Protein AF-A0A8K1CJI4-F1 (afdb_monomer)

Organism: Pythium oligandrum (NCBI:txid41045)

pLDDT: mean 82.59, std 20.2, range [27.2, 97.88]

Secondary structure (DSSP, 8-state):
-----SS---HHHHHHHHHHHHSTT-HHHHHHHHH-TTTHHHHHHHHTTHHHHHHHHHHHHHHHH-SS---------TTSPTT--HHHHHHHHHHHHHHHHH-HHHHHH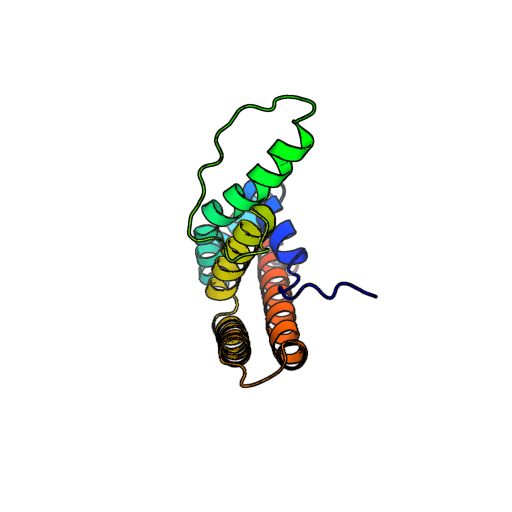HHHHHHHHHTTSS-GGGGHHHHHHHHHHHHHHHHHHHHHHT--S-----

Solvent-accessible surface area (backbone atoms only — not comparable to full-atom values): 9192 Å² total; per-residue (Å²): 131,83,82,75,64,93,63,72,72,53,66,66,44,53,52,53,50,46,26,68,71,76,51,74,62,37,73,68,22,52,49,32,37,68,66,37,80,91,44,28,64,52,52,53,42,44,58,73,31,48,65,41,47,50,58,37,50,50,58,60,51,52,62,77,69,52,78,86,78,96,70,90,78,81,74,74,63,91,80,62,59,91,92,59,51,73,67,55,54,31,45,50,51,26,50,51,46,43,30,52,45,73,29,51,66,39,41,50,54,34,50,53,44,51,50,38,30,75,70,67,75,44,66,70,75,74,37,50,66,44,37,51,48,31,33,50,44,47,49,51,53,38,52,51,54,53,54,48,23,68,46,74,91,73,72,78,90,126

Structure (mmCIF, N/CA/C/O backbone):
data_AF-A0A8K1CJI4-F1
#
_entry.id   AF-A0A8K1CJI4-F1
#
loop_
_atom_site.group_PDB
_atom_site.id
_atom_site.type_symbol
_atom_site.label_atom_id
_atom_site.label_alt_id
_atom_site.label_comp_id
_atom_site.label_asym_id
_atom_site.label_entity_id
_atom_site.label_seq_id
_atom_site.pdbx_PDB_ins_code
_atom_site.Cartn_x
_atom_site.Cartn_y
_atom_site.Cartn_z
_atom_site.occupancy
_atom_site.B_iso_or_equiv
_atom_site.auth_seq_id
_atom_site.auth_comp_id
_atom_site.auth_asym_id
_atom_site.auth_atom_id
_atom_site.pdbx_PDB_model_num
ATOM 1 N N . MET A 1 1 ? 8.454 15.313 -20.248 1.00 27.20 1 MET A N 1
ATOM 2 C CA . MET A 1 1 ? 8.303 13.848 -20.352 1.00 27.20 1 MET A CA 1
ATOM 3 C C . MET A 1 1 ? 7.890 13.374 -18.978 1.00 27.20 1 MET A C 1
ATOM 5 O O . MET A 1 1 ? 8.641 13.573 -18.034 1.00 27.20 1 MET A O 1
ATOM 9 N N . SER A 1 2 ? 6.642 12.947 -18.828 1.00 31.94 2 SER A N 1
ATOM 10 C CA . SER A 1 2 ? 6.093 12.555 -17.532 1.00 31.94 2 SER A CA 1
ATOM 11 C C . SER A 1 2 ? 6.797 11.275 -17.086 1.00 31.94 2 SER A C 1
ATOM 13 O O . SER A 1 2 ? 6.680 10.268 -17.775 1.00 31.94 2 SER A O 1
ATOM 15 N N . ASN A 1 3 ? 7.546 11.321 -15.981 1.00 37.06 3 ASN A N 1
ATOM 16 C CA . ASN A 1 3 ? 8.056 10.129 -15.303 1.00 37.06 3 ASN A CA 1
ATOM 17 C C . ASN A 1 3 ? 6.849 9.306 -14.825 1.00 37.06 3 ASN A C 1
ATOM 19 O O . ASN A 1 3 ? 6.396 9.465 -13.691 1.00 37.06 3 ASN A O 1
ATOM 23 N N . GLU A 1 4 ? 6.274 8.467 -15.688 1.00 50.47 4 GLU A N 1
ATOM 24 C CA . GLU A 1 4 ? 5.407 7.389 -15.225 1.00 50.47 4 GLU A CA 1
ATOM 25 C C . GLU A 1 4 ? 6.297 6.456 -14.413 1.00 50.47 4 GLU A C 1
ATOM 27 O O . GLU A 1 4 ? 7.073 5.683 -14.963 1.00 50.47 4 GLU A O 1
ATOM 32 N N . SER A 1 5 ? 6.240 6.594 -13.087 1.00 62.72 5 SER A N 1
ATOM 33 C CA . SER A 1 5 ? 6.958 5.710 -12.173 1.00 62.72 5 SER A CA 1
ATOM 34 C C . SER A 1 5 ? 6.659 4.265 -12.559 1.00 62.72 5 SER A C 1
ATOM 36 O O . SER A 1 5 ? 5.490 3.908 -12.692 1.00 62.72 5 SER A O 1
ATOM 38 N N . THR A 1 6 ? 7.679 3.423 -12.719 1.00 71.31 6 THR A N 1
ATOM 39 C CA . THR A 1 6 ? 7.497 1.983 -12.960 1.00 71.31 6 THR A CA 1
ATOM 40 C C . THR A 1 6 ? 6.639 1.342 -11.866 1.00 71.31 6 THR A C 1
ATOM 42 O O . THR A 1 6 ? 5.958 0.358 -12.117 1.00 71.31 6 THR A O 1
ATOM 45 N N . TYR A 1 7 ? 6.585 1.929 -10.668 1.00 80.31 7 TYR A N 1
ATOM 46 C CA . TYR A 1 7 ? 5.923 1.347 -9.507 1.00 80.31 7 TYR A CA 1
ATOM 47 C C . TYR A 1 7 ? 4.453 1.777 -9.355 1.00 80.31 7 TYR A C 1
ATOM 49 O O . TYR A 1 7 ? 4.098 2.913 -9.702 1.00 80.31 7 TYR A O 1
ATOM 57 N N . PRO A 1 8 ? 3.583 0.891 -8.821 1.00 86.94 8 PRO A N 1
ATOM 58 C CA . PRO A 1 8 ? 2.186 1.205 -8.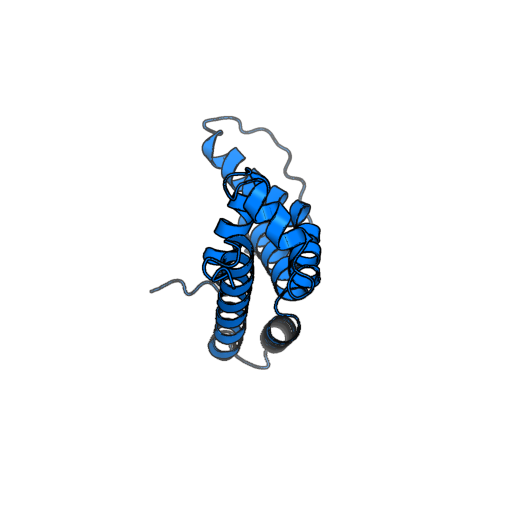522 1.00 86.94 8 PRO A CA 1
ATOM 59 C C . PRO A 1 8 ? 2.05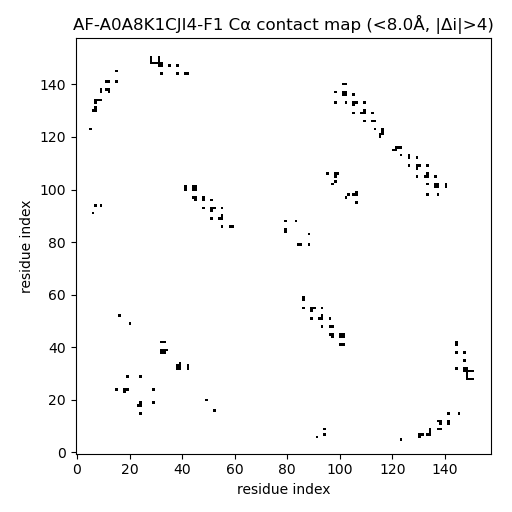7 2.418 -7.602 1.00 86.94 8 PRO A C 1
ATOM 61 O O . PRO A 1 8 ? 2.786 2.517 -6.621 1.00 86.94 8 PRO A O 1
ATOM 64 N N . GLN A 1 9 ? 1.122 3.319 -7.885 1.00 89.06 9 GLN A N 1
ATOM 65 C CA . GLN A 1 9 ? 0.771 4.465 -7.047 1.00 89.06 9 GLN A CA 1
ATOM 66 C C . GLN A 1 9 ? -0.309 4.078 -6.028 1.00 89.06 9 GLN A C 1
ATOM 68 O O . GLN A 1 9 ? -1.458 3.828 -6.391 1.00 89.06 9 GLN A O 1
ATOM 73 N N . CYS A 1 10 ? 0.035 4.069 -4.737 1.00 91.06 10 CYS A N 1
ATOM 74 C CA . CYS A 1 10 ? -0.851 3.606 -3.660 1.00 91.06 10 CYS A CA 1
ATOM 75 C C . CYS A 1 10 ? -1.074 4.655 -2.551 1.00 91.06 10 CYS A C 1
ATOM 77 O O . CYS A 1 10 ? -1.132 4.325 -1.367 1.00 91.06 10 CYS A O 1
ATOM 79 N N . LEU A 1 11 ? -1.197 5.936 -2.919 1.00 90.75 11 LEU A N 1
ATOM 80 C CA . LEU A 1 11 ? -1.306 7.051 -1.962 1.00 90.75 11 LEU A CA 1
ATOM 81 C C . LEU A 1 11 ? -2.459 6.899 -0.957 1.00 90.75 11 LEU A C 1
ATOM 83 O O . LEU A 1 11 ? -2.276 7.201 0.219 1.00 90.75 11 LEU A O 1
ATOM 87 N N . SER A 1 12 ? -3.626 6.412 -1.393 1.00 93.56 12 SER A N 1
ATOM 88 C CA . SER A 1 12 ? -4.775 6.187 -0.504 1.00 93.56 12 SER A CA 1
ATOM 89 C C . SER A 1 12 ? -4.452 5.160 0.579 1.00 93.56 12 SER A C 1
ATOM 91 O O . SER A 1 12 ? -4.723 5.399 1.752 1.00 93.56 12 SER A O 1
ATOM 93 N N . LEU A 1 13 ? -3.816 4.052 0.190 1.00 96.81 13 LEU A N 1
ATOM 94 C CA . LEU A 1 13 ? -3.404 2.993 1.103 1.00 96.81 13 LEU A CA 1
ATOM 95 C C . LEU A 1 13 ? -2.360 3.498 2.100 1.00 96.81 13 LEU A C 1
ATOM 97 O O . LEU A 1 13 ? -2.473 3.234 3.291 1.00 96.81 13 LEU A O 1
ATOM 101 N N . ILE A 1 14 ? -1.360 4.247 1.622 1.00 95.88 14 ILE A N 1
ATOM 102 C CA . ILE A 1 14 ? -0.339 4.863 2.481 1.00 95.88 14 ILE A CA 1
ATOM 103 C C . ILE A 1 14 ? -0.998 5.778 3.505 1.00 95.88 14 ILE A C 1
ATOM 105 O O . ILE A 1 14 ? -0.700 5.669 4.688 1.00 95.88 14 ILE A O 1
ATOM 109 N N . ARG A 1 15 ? -1.919 6.643 3.068 1.00 95.81 15 ARG A N 1
ATOM 110 C CA . ARG A 1 15 ? -2.603 7.570 3.969 1.00 95.81 15 ARG A CA 1
ATOM 111 C C . ARG A 1 15 ? -3.469 6.839 4.993 1.00 95.81 15 ARG A C 1
ATOM 113 O O . ARG A 1 15 ? -3.459 7.206 6.161 1.00 95.81 15 ARG A O 1
ATOM 120 N N . PHE A 1 16 ? -4.196 5.807 4.578 1.00 96.88 16 PHE A N 1
ATOM 121 C CA . PHE A 1 16 ? -4.994 4.996 5.495 1.00 96.88 16 PHE A CA 1
ATOM 122 C C . PHE A 1 16 ? -4.116 4.280 6.533 1.00 96.88 16 PHE A C 1
ATOM 124 O O . PHE A 1 16 ? -4.421 4.298 7.724 1.00 96.88 16 PHE A O 1
ATOM 131 N N . HIS A 1 17 ? -2.992 3.707 6.103 1.00 96.75 17 HIS A N 1
ATOM 132 C CA . HIS A 1 17 ? -2.042 3.054 6.999 1.00 96.75 17 HIS A CA 1
ATOM 133 C C . HIS A 1 17 ? -1.360 4.061 7.943 1.00 96.75 17 HIS A C 1
ATOM 135 O O . HIS A 1 17 ? -1.184 3.776 9.123 1.00 96.75 17 HIS A O 1
ATOM 141 N N . GLU A 1 18 ? -1.067 5.276 7.478 1.00 96.12 18 GLU A N 1
ATOM 142 C CA . GLU A 1 18 ? -0.594 6.368 8.335 1.00 96.12 18 GLU A CA 1
ATOM 143 C C . GLU A 1 18 ? -1.595 6.659 9.459 1.00 96.12 18 GLU A C 1
ATOM 145 O O . GLU A 1 18 ? -1.210 6.637 10.624 1.00 96.12 18 GLU A O 1
ATOM 150 N N . MET A 1 19 ? -2.886 6.801 9.127 1.00 96.38 19 MET A N 1
ATOM 151 C CA . MET A 1 19 ? -3.947 7.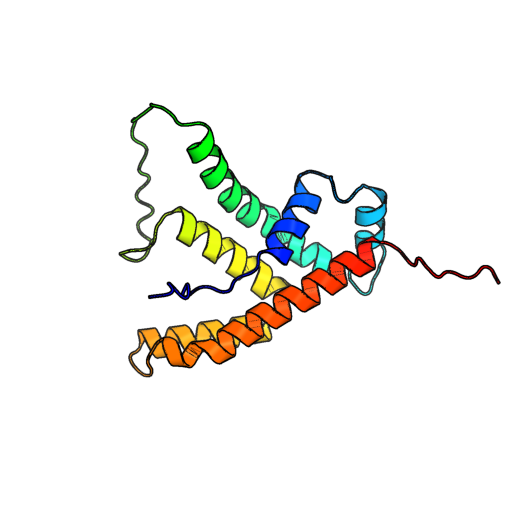044 10.115 1.00 96.38 19 MET A CA 1
ATOM 152 C C . MET A 1 19 ? -4.091 5.914 11.145 1.00 96.38 19 MET A C 1
ATOM 154 O O . MET A 1 19 ? -4.480 6.133 12.295 1.00 96.38 19 MET A O 1
ATOM 158 N N . LEU A 1 20 ? -3.798 4.682 10.723 1.00 96.06 20 LEU A N 1
ATOM 159 C CA . LEU A 1 20 ? -3.764 3.499 11.578 1.00 96.06 20 LEU A CA 1
ATOM 160 C C . LEU A 1 20 ? -2.540 3.464 12.509 1.00 96.06 20 LEU A C 1
ATOM 162 O O . LEU A 1 20 ? -2.611 2.840 13.570 1.00 96.06 20 LEU A O 1
ATOM 166 N N . GLN A 1 21 ? -1.421 4.064 12.104 1.00 95.06 21 GLN A N 1
ATOM 167 C CA . GLN A 1 21 ? -0.166 4.096 12.863 1.00 95.06 21 GLN A CA 1
ATOM 168 C C . GLN A 1 21 ? -0.116 5.276 13.835 1.00 95.06 21 GLN A C 1
ATOM 170 O O . GLN A 1 21 ? 0.284 5.104 14.984 1.00 95.06 21 GLN A O 1
ATOM 175 N N . ASP A 1 22 ? -0.540 6.461 13.396 1.00 94.56 22 ASP A N 1
ATOM 176 C CA . ASP A 1 22 ? -0.551 7.678 14.214 1.00 94.56 22 ASP A CA 1
ATOM 177 C C . ASP A 1 22 ? -1.805 7.806 15.102 1.00 94.56 22 ASP A C 1
ATOM 179 O O . ASP A 1 22 ? -1.883 8.691 15.954 1.00 94.56 22 ASP A O 1
ATOM 183 N N . GLY A 1 23 ? -2.778 6.904 14.924 1.00 93.62 23 GLY A N 1
ATOM 184 C CA . GLY A 1 23 ? -4.014 6.843 15.701 1.00 93.62 23 GLY A CA 1
ATOM 185 C C . GLY A 1 23 ? -5.083 7.850 15.274 1.00 93.62 23 GLY A C 1
ATOM 186 O O . GLY A 1 23 ? -6.151 7.886 15.890 1.00 93.62 23 GLY A O 1
ATOM 187 N N . THR A 1 24 ? -4.853 8.639 14.221 1.00 9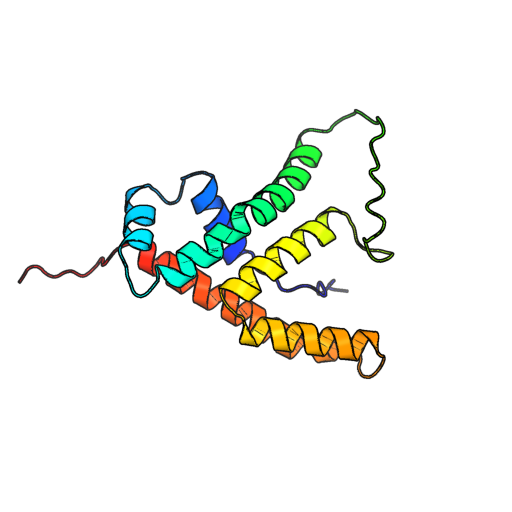6.06 24 THR A N 1
ATOM 188 C CA . THR A 1 24 ? -5.816 9.640 13.732 1.00 96.06 24 THR A CA 1
ATOM 189 C C . THR A 1 24 ? -7.079 9.027 13.132 1.00 96.06 24 THR A C 1
ATOM 191 O O . THR A 1 24 ? -8.082 9.731 13.021 1.00 96.06 24 THR A O 1
ATOM 194 N N . LEU A 1 25 ? -7.084 7.726 12.805 1.00 94.50 25 LEU A N 1
ATOM 195 C CA . LEU A 1 25 ? -8.317 7.020 12.436 1.00 94.50 25 LEU A CA 1
ATOM 196 C C . LEU A 1 25 ? -9.328 6.975 13.595 1.00 94.50 25 LEU A C 1
ATOM 198 O O . LEU A 1 25 ? -10.525 7.004 13.337 1.00 94.50 25 LEU A O 1
ATOM 202 N N . GLY A 1 26 ? -8.851 6.935 14.843 1.00 94.56 26 GLY A N 1
ATOM 203 C CA . GLY A 1 26 ? -9.681 6.848 16.043 1.00 94.56 26 GLY A CA 1
ATOM 204 C C . GLY A 1 26 ? -9.872 5.420 16.573 1.00 94.56 26 GLY A C 1
ATOM 205 O O . GLY A 1 26 ? -9.915 4.431 15.840 1.00 94.56 26 GLY A O 1
ATOM 206 N N . ALA A 1 27 ? -9.964 5.295 17.902 1.00 94.25 27 ALA A N 1
ATOM 207 C CA . ALA A 1 27 ? -10.039 3.996 18.577 1.00 94.25 27 ALA A CA 1
ATOM 208 C C . ALA A 1 27 ? -11.348 3.238 18.290 1.00 94.25 27 ALA A C 1
ATOM 210 O O . ALA A 1 27 ? -11.351 2.008 18.262 1.00 94.25 27 ALA A O 1
ATOM 211 N N . LYS A 1 28 ? -12.463 3.950 18.064 1.00 93.75 28 LYS A N 1
ATOM 212 C CA . LYS A 1 28 ? -13.764 3.331 17.751 1.00 93.75 28 LYS A CA 1
ATOM 213 C C . LYS A 1 28 ? -13.773 2.740 16.343 1.00 93.75 28 LYS A C 1
ATOM 215 O O . LYS A 1 28 ? -14.333 1.669 16.115 1.00 93.75 28 LYS A O 1
ATOM 220 N N . GLU A 1 29 ? -13.127 3.423 15.416 1.00 95.12 29 GLU A N 1
ATOM 221 C CA . GLU A 1 29 ? -13.003 3.043 14.019 1.00 95.12 29 GLU A CA 1
ATOM 222 C C . GLU A 1 29 ? -12.087 1.821 13.889 1.00 95.12 29 GLU A C 1
ATOM 224 O O . GLU A 1 29 ? -12.436 0.846 13.224 1.00 95.12 29 GLU A O 1
ATOM 229 N N . VAL A 1 30 ? -10.970 1.808 14.625 1.00 95.25 30 VAL A N 1
ATOM 230 C CA . VAL A 1 30 ? -10.108 0.622 14.757 1.00 95.25 30 VAL A CA 1
ATOM 231 C C . VAL A 1 30 ? -10.860 -0.547 15.399 1.00 95.25 30 VAL A C 1
ATOM 233 O O . VAL A 1 30 ? -10.783 -1.670 14.903 1.00 95.25 30 VAL A O 1
ATOM 236 N N . GLN A 1 31 ? -11.643 -0.303 16.456 1.00 94.50 31 GLN A N 1
ATOM 237 C CA . GLN A 1 31 ? -12.477 -1.347 17.057 1.00 94.50 31 GLN A CA 1
ATOM 238 C C . GLN A 1 31 ? -13.494 -1.910 16.051 1.00 94.50 31 GLN A C 1
ATOM 240 O O . GLN A 1 31 ? -13.765 -3.108 16.063 1.00 94.50 31 GLN A O 1
ATOM 245 N N . SER A 1 32 ? -14.038 -1.077 15.162 1.00 94.31 32 SER A N 1
ATOM 246 C CA . SER A 1 32 ? -14.968 -1.521 14.116 1.00 94.31 32 SER A CA 1
ATOM 247 C C . SER A 1 32 ? -14.288 -2.470 13.126 1.00 94.31 32 SER A C 1
ATOM 249 O O . SER A 1 32 ? -14.842 -3.525 12.825 1.00 94.31 32 SER A O 1
ATOM 251 N N . LEU A 1 33 ? -13.053 -2.166 12.712 1.00 95.31 33 LEU A N 1
ATOM 252 C CA . LEU A 1 33 ? -12.236 -3.050 11.868 1.00 95.31 33 LEU A CA 1
ATOM 253 C C . LEU A 1 33 ? -11.908 -4.384 12.552 1.00 95.31 33 LEU A C 1
ATOM 255 O O . LEU A 1 33 ? -11.936 -5.435 11.917 1.00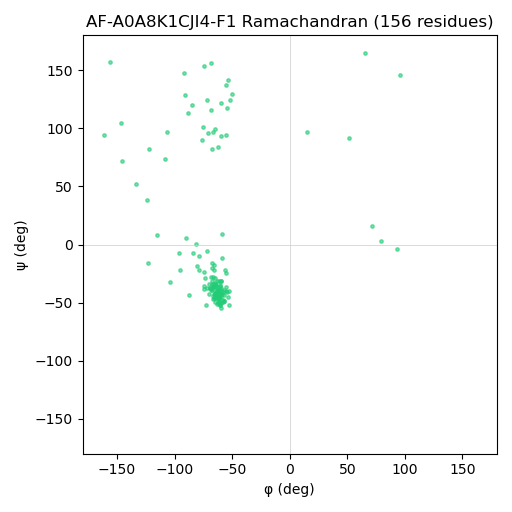 95.31 33 LEU A O 1
ATOM 259 N N . LEU A 1 34 ? -11.634 -4.356 13.858 1.00 94.06 34 LEU A N 1
ATOM 260 C CA . LEU A 1 34 ? -11.354 -5.561 14.639 1.00 94.06 34 LEU A CA 1
ATOM 261 C C . LEU A 1 34 ? -12.578 -6.472 14.779 1.00 94.06 34 LEU A C 1
ATOM 263 O O . LEU A 1 34 ? -12.420 -7.691 14.824 1.00 94.06 34 LEU A O 1
ATOM 267 N N . MET A 1 35 ? -13.780 -5.900 14.864 1.00 92.50 35 MET A N 1
ATOM 268 C CA . MET A 1 35 ? -15.009 -6.648 15.148 1.00 92.50 35 MET A CA 1
ATOM 269 C C . MET A 1 35 ? -15.787 -7.059 13.890 1.00 92.50 35 MET A C 1
ATOM 271 O O . MET A 1 35 ? -16.578 -8.005 13.953 1.00 92.50 35 MET A O 1
ATOM 275 N N . ASP A 1 36 ? -15.591 -6.387 12.750 1.00 92.38 36 ASP A N 1
ATOM 276 C CA . ASP A 1 36 ? -16.235 -6.769 11.490 1.00 92.38 36 ASP A CA 1
ATOM 277 C C . ASP A 1 36 ? -15.561 -8.007 10.884 1.00 92.38 36 ASP A C 1
ATOM 279 O O . ASP A 1 36 ? -14.522 -7.930 10.230 1.00 92.38 36 ASP A O 1
ATOM 283 N N . ARG A 1 37 ? -16.194 -9.173 11.055 1.00 92.00 37 ARG A N 1
ATOM 284 C CA . ARG A 1 37 ? -15.694 -10.466 10.552 1.00 92.00 37 ARG A CA 1
ATOM 285 C C . ARG A 1 37 ? -15.438 -10.502 9.044 1.00 92.00 37 ARG A C 1
ATOM 287 O O . ARG A 1 37 ? -14.705 -11.378 8.603 1.00 92.00 37 ARG A O 1
ATOM 294 N N . ARG A 1 38 ? -16.058 -9.612 8.263 1.00 93.12 38 ARG A N 1
ATOM 295 C CA . ARG A 1 38 ? -15.905 -9.563 6.800 1.00 93.12 38 ARG A CA 1
ATOM 296 C C . ARG A 1 38 ? -14.630 -8.854 6.355 1.00 93.12 38 ARG A C 1
ATOM 298 O O . ARG A 1 38 ? -14.269 -9.002 5.203 1.00 93.12 38 ARG A O 1
ATOM 305 N N . ILE A 1 39 ? -14.038 -8.055 7.245 1.00 94.62 39 ILE A N 1
ATOM 306 C CA . ILE A 1 39 ? -12.883 -7.184 6.978 1.00 94.62 39 ILE A CA 1
ATOM 307 C C . ILE A 1 39 ? -11.711 -7.476 7.916 1.00 94.62 39 ILE A C 1
ATOM 309 O O . ILE A 1 39 ? -10.577 -7.066 7.671 1.00 94.62 39 ILE A O 1
ATOM 313 N N . HIS A 1 40 ? -11.970 -8.187 9.013 1.00 94.25 40 HIS A N 1
ATOM 314 C CA . HIS A 1 40 ? -10.973 -8.508 10.021 1.00 94.25 40 HIS A CA 1
ATOM 315 C C . HIS A 1 40 ? -9.720 -9.160 9.418 1.00 94.25 40 HIS A C 1
ATOM 317 O O . HIS A 1 40 ? -8.609 -8.828 9.825 1.00 94.25 40 HIS A O 1
ATOM 323 N N . GLY A 1 41 ? -9.887 -10.061 8.443 1.00 96.88 41 GLY A N 1
ATOM 324 C CA . GLY A 1 41 ? -8.770 -10.742 7.789 1.00 96.88 41 GLY A CA 1
ATOM 325 C C . GLY A 1 41 ? -7.862 -9.771 7.037 1.00 96.88 41 GLY A C 1
ATOM 326 O O . GLY A 1 41 ? -6.657 -9.751 7.270 1.00 96.88 41 GLY A O 1
ATOM 327 N N . GLU A 1 42 ? -8.449 -8.928 6.194 1.00 96.75 42 GLU A N 1
ATOM 328 C CA . GLU A 1 42 ? -7.773 -7.905 5.396 1.00 96.75 42 GLU A CA 1
ATOM 329 C C . GLU A 1 42 ? -7.098 -6.862 6.291 1.00 96.75 42 GLU A C 1
ATOM 331 O O . GLU A 1 42 ? -5.947 -6.487 6.060 1.00 96.75 42 GLU A O 1
ATOM 336 N N . TYR A 1 43 ? -7.780 -6.435 7.358 1.00 97.44 43 TYR A N 1
ATOM 337 C CA . TYR A 1 43 ? -7.218 -5.529 8.355 1.00 97.44 43 TYR A CA 1
ATOM 338 C C . TYR A 1 43 ? -5.985 -6.137 9.034 1.00 97.44 43 TYR A C 1
ATOM 340 O O . TYR A 1 43 ? -4.925 -5.512 9.044 1.00 97.44 43 TYR A O 1
ATOM 348 N N . VAL A 1 44 ? -6.088 -7.360 9.568 1.00 97.88 44 VAL A N 1
ATOM 349 C CA . VAL A 1 44 ? -4.963 -8.040 10.230 1.00 97.88 44 VAL A CA 1
ATOM 350 C C . VAL A 1 44 ? -3.811 -8.272 9.254 1.00 97.88 44 VAL A C 1
ATOM 352 O O . VAL A 1 44 ? -2.660 -8.028 9.613 1.00 97.88 44 VAL A O 1
ATOM 355 N N . ALA A 1 45 ? -4.100 -8.688 8.019 1.00 97.50 45 ALA A N 1
ATOM 356 C CA . ALA A 1 45 ? -3.089 -8.879 6.984 1.00 97.50 45 ALA A CA 1
ATOM 357 C C . ALA A 1 45 ? -2.362 -7.566 6.650 1.00 97.50 45 ALA A C 1
ATOM 359 O O . ALA A 1 45 ? -1.137 -7.552 6.564 1.00 97.50 45 ALA A O 1
ATOM 360 N N . LEU A 1 46 ? -3.078 -6.439 6.552 1.00 97.75 46 LEU A N 1
ATOM 361 C CA . LEU A 1 46 ? -2.451 -5.128 6.365 1.00 97.75 46 LEU A CA 1
ATOM 362 C C . LEU A 1 46 ? -1.554 -4.744 7.553 1.00 97.75 46 LEU A C 1
ATOM 364 O O . LEU A 1 46 ? -0.459 -4.227 7.337 1.00 97.75 46 LEU A O 1
ATOM 368 N N . ARG A 1 47 ? -1.970 -5.036 8.796 1.00 97.81 47 ARG A N 1
ATOM 369 C CA . ARG A 1 47 ? -1.162 -4.763 10.003 1.00 97.81 47 ARG A CA 1
ATOM 370 C C . ARG A 1 47 ? 0.126 -5.588 10.076 1.00 97.81 47 ARG A C 1
ATOM 372 O O . ARG A 1 47 ? 1.083 -5.174 10.723 1.00 97.81 47 ARG A O 1
ATOM 379 N N . GLN A 1 48 ? 0.216 -6.718 9.375 1.00 97.75 48 GLN A N 1
ATOM 380 C CA . GLN A 1 48 ? 1.487 -7.447 9.243 1.00 97.75 48 GLN A CA 1
ATOM 381 C C . GLN A 1 48 ? 2.536 -6.647 8.448 1.00 97.75 48 GLN A C 1
ATOM 383 O O . GLN A 1 48 ? 3.731 -6.912 8.567 1.00 97.75 48 GLN A O 1
ATOM 388 N N . CYS A 1 49 ? 2.113 -5.630 7.691 1.00 97.88 49 CYS A N 1
ATOM 389 C CA . CYS A 1 49 ? 2.989 -4.728 6.948 1.00 97.88 49 CYS A CA 1
ATOM 390 C C . CYS A 1 49 ? 3.423 -3.482 7.739 1.00 97.88 49 CYS A C 1
ATOM 392 O O . CYS A 1 49 ? 4.092 -2.620 7.166 1.00 97.88 49 CYS A O 1
ATOM 394 N N . ASP A 1 50 ? 3.086 -3.378 9.032 1.00 97.56 50 ASP A N 1
ATOM 395 C CA . ASP A 1 50 ? 3.426 -2.236 9.894 1.00 97.56 50 ASP A CA 1
ATOM 396 C C . ASP A 1 50 ? 4.932 -1.925 9.883 1.00 97.56 50 ASP A C 1
ATOM 398 O O . ASP A 1 50 ? 5.332 -0.774 9.723 1.00 97.56 50 ASP A O 1
ATOM 402 N N . ALA A 1 51 ? 5.782 -2.952 9.996 1.00 96.00 51 ALA A N 1
ATOM 403 C CA . ALA A 1 51 ? 7.236 -2.781 10.003 1.00 96.00 51 ALA A CA 1
ATOM 404 C C . ALA A 1 51 ? 7.757 -2.223 8.666 1.00 96.00 51 ALA A C 1
ATOM 406 O O . ALA A 1 51 ? 8.542 -1.277 8.646 1.00 96.00 51 ALA A O 1
ATOM 407 N N . ALA A 1 52 ? 7.267 -2.754 7.539 1.00 95.19 52 ALA A N 1
ATOM 408 C CA . ALA A 1 52 ? 7.631 -2.262 6.210 1.00 95.19 52 ALA A CA 1
ATOM 409 C C . ALA A 1 52 ? 7.159 -0.813 5.990 1.00 95.19 52 ALA A C 1
ATOM 411 O O . ALA A 1 52 ? 7.859 -0.016 5.365 1.00 95.19 52 ALA A O 1
ATOM 412 N N . PHE A 1 53 ? 5.990 -0.457 6.530 1.00 95.94 53 PHE A N 1
ATOM 413 C CA . PHE A 1 53 ? 5.476 0.908 6.490 1.00 95.94 53 PHE A CA 1
ATOM 414 C C . PHE A 1 53 ? 6.332 1.871 7.325 1.00 95.94 53 PHE A C 1
ATOM 416 O O . PHE A 1 53 ? 6.713 2.938 6.841 1.00 95.94 53 PHE A O 1
ATOM 423 N N . GLN A 1 54 ? 6.679 1.493 8.558 1.00 94.44 54 GLN A N 1
ATOM 424 C CA . GLN A 1 54 ? 7.521 2.302 9.443 1.00 94.44 54 GLN A CA 1
ATOM 425 C C . GLN A 1 54 ? 8.906 2.549 8.837 1.00 94.44 54 GLN A C 1
ATOM 427 O O . GLN A 1 54 ? 9.368 3.691 8.820 1.00 94.44 54 GLN A O 1
ATOM 432 N N . ASP A 1 55 ? 9.522 1.517 8.258 1.00 91.62 55 ASP A N 1
ATOM 433 C CA . ASP A 1 55 ? 10.789 1.623 7.532 1.00 91.62 55 ASP A CA 1
ATOM 434 C C . ASP A 1 55 ? 10.719 2.626 6.369 1.00 91.62 55 ASP A C 1
ATOM 436 O O . ASP A 1 55 ? 11.634 3.430 6.173 1.00 91.62 55 ASP A O 1
ATOM 440 N N . MET A 1 56 ? 9.624 2.596 5.601 1.00 92.25 56 MET A N 1
ATOM 441 C CA . MET A 1 56 ? 9.389 3.517 4.488 1.00 92.25 56 MET A CA 1
ATOM 442 C C . MET A 1 56 ? 9.245 4.971 4.972 1.00 92.25 56 MET A C 1
ATOM 444 O O . MET A 1 56 ? 9.830 5.880 4.381 1.00 92.25 56 MET A O 1
ATOM 448 N N . VAL A 1 57 ? 8.499 5.213 6.055 1.00 88.25 57 VAL A N 1
ATOM 449 C CA . VAL A 1 57 ? 8.256 6.570 6.583 1.00 88.25 57 VAL A CA 1
ATOM 450 C C . VAL A 1 57 ? 9.485 7.144 7.301 1.00 88.25 57 VAL A C 1
ATOM 452 O O . VAL A 1 57 ? 9.767 8.342 7.182 1.00 88.25 57 VAL A O 1
ATOM 455 N N . ALA A 1 58 ? 10.255 6.313 8.011 1.00 82.94 58 ALA A N 1
ATOM 456 C CA . ALA A 1 58 ? 11.432 6.740 8.770 1.00 82.94 58 ALA A CA 1
ATOM 457 C C . ALA A 1 58 ? 12.505 7.403 7.886 1.00 82.94 58 ALA A C 1
ATOM 459 O O . ALA A 1 58 ? 13.066 8.432 8.275 1.00 82.94 58 ALA A O 1
ATOM 460 N N . LEU A 1 59 ? 12.733 6.893 6.670 1.00 70.50 59 LEU A N 1
ATOM 461 C CA . LEU A 1 59 ? 13.652 7.505 5.698 1.00 70.50 59 LEU A CA 1
ATOM 462 C C . LEU A 1 59 ? 13.202 8.912 5.273 1.00 70.50 59 LEU A C 1
ATOM 464 O O . LEU A 1 59 ? 14.010 9.842 5.209 1.00 70.50 59 LEU A O 1
ATOM 468 N N . GLY A 1 60 ? 11.897 9.105 5.054 1.00 64.06 60 GLY A N 1
ATOM 469 C CA . GLY A 1 60 ? 11.329 10.418 4.736 1.00 64.06 60 GLY A CA 1
ATOM 470 C C . GLY A 1 60 ? 11.467 11.425 5.887 1.00 64.06 60 GLY A C 1
ATOM 471 O O . GLY A 1 60 ? 11.691 12.617 5.655 1.00 64.06 60 GLY A O 1
ATOM 472 N N . ALA A 1 61 ? 11.383 10.955 7.135 1.00 61.47 61 ALA A N 1
ATOM 473 C CA . ALA A 1 61 ? 11.546 11.780 8.331 1.00 61.47 61 ALA A CA 1
ATOM 474 C C . ALA A 1 61 ? 13.011 12.171 8.597 1.00 61.47 61 ALA A C 1
ATOM 476 O O . ALA A 1 61 ? 13.274 13.313 8.982 1.00 61.47 61 ALA A O 1
ATOM 477 N N . GLN A 1 62 ? 13.968 11.268 8.352 1.00 58.50 62 GLN A N 1
ATOM 478 C CA . GLN A 1 62 ? 15.402 11.563 8.467 1.00 58.50 62 GLN A CA 1
ATOM 479 C C . GLN A 1 62 ? 15.836 12.665 7.489 1.00 58.50 62 GLN A C 1
ATOM 481 O O . GLN A 1 62 ? 16.566 13.578 7.870 1.00 58.50 62 GLN A O 1
ATOM 486 N N . LYS A 1 63 ? 15.292 12.664 6.267 1.00 56.12 63 LYS A N 1
ATOM 487 C CA . LYS A 1 63 ? 15.561 13.693 5.249 1.00 56.12 63 LYS A CA 1
ATOM 488 C C . LYS A 1 63 ? 15.017 15.079 5.623 1.00 56.12 63 LYS A C 1
ATOM 490 O O . LYS A 1 63 ? 15.657 16.083 5.334 1.00 56.12 63 LYS A O 1
ATOM 495 N N . LYS A 1 64 ? 13.870 15.150 6.314 1.00 55.22 64 LYS A N 1
ATOM 496 C CA . LYS A 1 64 ? 13.288 16.417 6.813 1.00 55.22 64 LYS A CA 1
ATOM 497 C C . LYS A 1 64 ? 14.018 16.991 8.031 1.00 55.22 64 LYS A C 1
ATOM 499 O O . LYS A 1 64 ? 13.915 18.186 8.283 1.00 55.22 64 LYS A O 1
ATOM 504 N N . ARG A 1 65 ? 14.725 16.151 8.796 1.00 50.94 65 ARG A N 1
ATOM 505 C CA . ARG A 1 65 ? 15.462 16.548 10.010 1.00 50.94 65 ARG A CA 1
ATOM 506 C C . ARG A 1 65 ? 16.953 16.820 9.765 1.00 50.94 65 ARG A C 1
ATOM 508 O O . ARG A 1 65 ? 17.617 17.311 10.669 1.00 50.94 65 ARG A O 1
ATOM 515 N N . GLY A 1 66 ? 17.470 16.535 8.568 1.00 46.84 66 GLY A N 1
ATOM 516 C CA . GLY A 1 66 ? 18.894 16.609 8.239 1.00 46.84 66 GLY A CA 1
ATOM 517 C C . GLY A 1 66 ? 19.272 17.776 7.329 1.00 46.84 66 GLY A C 1
ATOM 518 O O . GLY A 1 66 ? 19.634 17.566 6.175 1.00 46.84 66 GLY A O 1
ATOM 519 N N . GLY A 1 67 ? 19.283 18.992 7.875 1.00 48.25 67 GLY A N 1
ATOM 520 C CA . GLY A 1 67 ? 20.393 19.893 7.581 1.00 48.25 67 GLY A CA 1
ATOM 521 C C . GLY A 1 67 ? 21.624 19.369 8.327 1.00 48.25 67 GLY A C 1
ATOM 522 O O . GLY A 1 67 ? 21.544 19.169 9.530 1.00 48.25 67 GLY A O 1
ATOM 523 N N . VAL A 1 68 ? 22.720 19.117 7.605 1.00 44.38 68 VAL A N 1
ATOM 524 C CA . VAL A 1 68 ? 24.082 18.854 8.116 1.00 44.38 68 VAL A CA 1
ATOM 525 C C . VAL A 1 68 ? 24.190 17.764 9.199 1.00 44.38 68 VAL A C 1
ATOM 527 O O . VAL A 1 68 ? 24.158 18.059 10.380 1.00 44.38 68 VAL A O 1
ATOM 530 N N . HIS A 1 69 ? 24.432 16.513 8.798 1.00 39.12 69 HIS A N 1
ATOM 531 C CA . HIS A 1 69 ? 25.483 15.677 9.402 1.00 39.12 69 HIS A CA 1
ATOM 532 C C . HIS A 1 69 ? 25.812 14.516 8.458 1.00 39.12 69 HIS A C 1
ATOM 534 O O . HIS A 1 69 ? 25.179 13.465 8.431 1.00 39.12 69 HIS A O 1
ATOM 540 N N . GLN A 1 70 ? 26.836 14.760 7.648 1.00 47.22 70 GLN A N 1
ATOM 541 C CA . GLN A 1 70 ? 27.577 13.759 6.905 1.00 47.22 70 GLN A CA 1
ATOM 542 C C . GLN A 1 70 ? 28.408 12.951 7.910 1.00 47.22 70 GLN A C 1
ATOM 544 O O . GLN A 1 70 ? 29.489 13.380 8.282 1.00 47.22 70 GLN A O 1
ATOM 549 N N . HIS A 1 71 ? 27.908 11.803 8.368 1.00 38.66 71 HIS A N 1
ATOM 550 C CA . HIS A 1 71 ? 28.753 10.718 8.871 1.00 38.66 71 HIS A CA 1
ATOM 551 C C . HIS A 1 71 ? 28.115 9.365 8.549 1.00 38.66 71 HIS A C 1
ATOM 553 O O . HIS A 1 71 ? 27.113 8.958 9.124 1.00 38.66 71 HIS A O 1
ATOM 559 N N . GLN A 1 72 ? 28.720 8.729 7.544 1.00 46.78 72 GLN A N 1
ATOM 560 C CA . GLN A 1 72 ? 28.962 7.294 7.403 1.00 46.78 72 GLN A CA 1
ATOM 561 C C . GLN A 1 72 ? 28.168 6.371 8.339 1.00 46.78 72 GLN A C 1
ATOM 563 O O . GLN A 1 72 ? 28.609 6.047 9.431 1.00 46.78 72 GLN A O 1
ATOM 568 N N . HIS A 1 73 ? 27.066 5.847 7.819 1.00 37.34 73 HIS A N 1
ATOM 569 C CA . HIS A 1 73 ? 26.784 4.414 7.839 1.00 37.34 73 HIS A CA 1
ATOM 570 C C . HIS A 1 73 ? 26.027 4.106 6.546 1.00 37.34 73 HIS A C 1
ATOM 572 O O . HIS A 1 73 ? 24.823 3.869 6.528 1.00 37.34 73 HIS A O 1
ATOM 578 N N . ALA A 1 74 ? 26.753 4.150 5.426 1.00 38.22 74 ALA A N 1
ATOM 579 C CA . ALA A 1 74 ? 26.350 3.391 4.256 1.00 38.22 74 ALA A CA 1
ATOM 580 C C . ALA A 1 74 ? 26.528 1.917 4.632 1.00 38.22 74 ALA A C 1
ATOM 582 O O . ALA A 1 74 ? 27.557 1.311 4.347 1.00 38.22 74 ALA A O 1
ATOM 583 N N . ALA A 1 75 ? 25.541 1.353 5.332 1.00 39.53 75 ALA A N 1
ATOM 584 C CA . ALA A 1 75 ? 25.258 -0.057 5.164 1.00 39.53 75 ALA A CA 1
ATOM 585 C C . ALA A 1 75 ? 24.922 -0.193 3.678 1.00 39.53 75 ALA A C 1
ATOM 587 O O . ALA A 1 75 ? 23.815 0.130 3.247 1.00 39.53 75 ALA A O 1
ATOM 588 N N . GLN A 1 76 ? 25.944 -0.521 2.887 1.00 39.16 76 GLN A N 1
ATOM 589 C CA . GLN A 1 76 ? 25.785 -1.028 1.539 1.00 39.16 76 GLN A CA 1
ATOM 590 C C . GLN A 1 76 ? 24.880 -2.238 1.697 1.00 39.16 76 GLN A C 1
ATOM 592 O O . GLN A 1 76 ? 25.306 -3.311 2.107 1.00 39.16 76 GLN A O 1
ATOM 597 N N . ASN A 1 77 ? 23.585 -2.022 1.514 1.00 42.66 77 ASN A N 1
ATOM 598 C CA . ASN A 1 77 ? 22.644 -3.108 1.434 1.00 42.66 77 ASN A CA 1
ATOM 599 C C . ASN A 1 77 ? 22.879 -3.659 0.028 1.00 42.66 77 ASN A C 1
ATOM 601 O O . ASN A 1 77 ? 22.321 -3.144 -0.936 1.00 42.66 77 ASN A O 1
ATOM 605 N N . GLU A 1 78 ? 23.797 -4.623 -0.083 1.00 41.22 78 GLU A N 1
ATOM 606 C CA . GLU A 1 78 ? 24.340 -5.219 -1.321 1.00 41.22 78 GLU A CA 1
ATOM 607 C C . GLU A 1 78 ? 23.273 -5.872 -2.232 1.00 41.22 78 GLU A C 1
ATOM 609 O O . GLU A 1 78 ? 23.599 -6.515 -3.220 1.00 41.22 78 GLU A O 1
ATOM 614 N N . ASN A 1 79 ? 21.987 -5.685 -1.928 1.00 47.88 79 ASN A N 1
ATOM 615 C CA . ASN A 1 79 ? 20.838 -6.241 -2.636 1.00 47.88 79 ASN A CA 1
ATOM 616 C C . ASN A 1 79 ? 19.950 -5.178 -3.308 1.00 47.88 79 ASN A C 1
ATOM 618 O O . ASN A 1 79 ? 18.857 -5.508 -3.764 1.00 47.88 79 ASN A O 1
ATOM 622 N N . ILE A 1 80 ? 20.356 -3.903 -3.343 1.00 49.91 80 ILE A N 1
ATOM 623 C CA . ILE A 1 80 ? 19.596 -2.864 -4.053 1.00 49.91 80 ILE A CA 1
ATOM 624 C C . ILE A 1 80 ? 20.020 -2.876 -5.534 1.00 49.91 80 ILE A C 1
ATOM 626 O O . ILE A 1 80 ? 21.203 -2.663 -5.805 1.00 49.91 80 ILE A O 1
ATOM 630 N N . PRO A 1 81 ? 19.099 -3.115 -6.493 1.00 55.75 81 PRO A N 1
ATOM 631 C CA . PRO A 1 81 ? 19.410 -3.074 -7.922 1.00 55.75 81 PRO A CA 1
ATOM 632 C C . PRO A 1 81 ? 20.069 -1.749 -8.324 1.00 55.75 81 PRO A C 1
ATOM 634 O O . PRO A 1 81 ? 19.676 -0.688 -7.830 1.00 55.75 81 PRO A O 1
ATOM 637 N N . GLU A 1 82 ? 21.049 -1.801 -9.231 1.00 54.78 82 GLU A N 1
ATOM 638 C CA . GLU A 1 82 ? 21.725 -0.602 -9.739 1.00 54.78 82 GLU A CA 1
ATOM 639 C C . GLU A 1 82 ? 20.695 0.432 -10.230 1.00 54.78 82 GLU A C 1
ATOM 641 O O . GLU A 1 82 ? 19.832 0.135 -11.055 1.00 54.78 82 GLU A O 1
ATOM 646 N N . GLY A 1 83 ? 20.765 1.653 -9.690 1.00 65.31 83 GLY A N 1
ATOM 647 C CA . GLY A 1 83 ? 19.864 2.756 -10.042 1.00 65.31 83 GLY A CA 1
ATOM 648 C C . GLY A 1 83 ? 18.621 2.926 -9.159 1.00 65.31 83 GLY A C 1
ATOM 649 O O . GLY A 1 83 ? 17.905 3.906 -9.346 1.00 65.31 83 GLY A O 1
ATOM 650 N N . MET A 1 84 ? 18.374 2.045 -8.183 1.00 76.38 84 MET A N 1
ATOM 651 C CA . MET A 1 84 ? 17.289 2.202 -7.206 1.00 76.38 84 MET A CA 1
ATOM 652 C C . MET A 1 84 ? 17.772 2.953 -5.960 1.00 76.38 84 MET A C 1
ATOM 654 O O . MET A 1 84 ? 18.770 2.592 -5.335 1.00 76.38 84 MET A O 1
ATOM 658 N N . THR A 1 85 ? 17.049 3.998 -5.566 1.00 83.44 85 THR A N 1
ATOM 659 C CA . THR A 1 85 ? 17.320 4.714 -4.314 1.00 83.44 85 THR A CA 1
ATOM 660 C C . THR A 1 85 ? 16.864 3.896 -3.097 1.00 83.44 85 THR A C 1
ATOM 662 O O . THR A 1 85 ? 15.928 3.096 -3.196 1.00 83.44 85 THR A O 1
ATOM 665 N N . PRO A 1 86 ? 17.467 4.095 -1.910 1.00 83.31 86 PRO A N 1
ATOM 666 C CA . PRO A 1 86 ? 16.991 3.464 -0.680 1.00 83.31 86 PRO A CA 1
ATOM 667 C C . PRO A 1 86 ? 15.508 3.748 -0.388 1.00 83.31 86 PRO A C 1
ATOM 669 O O . PRO A 1 86 ? 14.797 2.861 0.089 1.00 83.31 86 PRO A O 1
ATOM 672 N N . GLU A 1 87 ? 15.021 4.954 -0.702 1.00 83.31 87 GLU A N 1
ATOM 673 C CA . GLU A 1 87 ? 13.607 5.312 -0.570 1.00 83.31 87 GLU A CA 1
ATOM 674 C C . GLU A 1 87 ? 12.709 4.481 -1.498 1.00 83.31 87 GLU A C 1
ATOM 676 O O . GLU A 1 87 ? 11.673 3.974 -1.061 1.00 83.31 87 GLU A O 1
ATOM 681 N N . GLU A 1 88 ? 13.114 4.284 -2.754 1.00 84.12 88 GLU A N 1
ATOM 682 C CA . GLU A 1 88 ? 12.388 3.428 -3.697 1.00 84.12 88 GLU A CA 1
ATOM 683 C C . GLU A 1 88 ? 12.381 1.969 -3.241 1.00 84.12 88 GLU A C 1
ATOM 685 O O . GLU A 1 88 ? 11.330 1.331 -3.267 1.00 84.12 88 GLU A O 1
ATOM 690 N N . ALA A 1 89 ? 13.506 1.454 -2.738 1.00 86.94 89 ALA A N 1
ATOM 691 C CA . ALA A 1 89 ? 13.588 0.086 -2.231 1.00 86.94 89 ALA A CA 1
ATOM 692 C C . ALA A 1 89 ? 12.610 -0.159 -1.066 1.00 86.94 89 ALA A C 1
ATOM 694 O O . ALA A 1 89 ? 11.888 -1.163 -1.043 1.00 86.94 89 ALA A O 1
ATOM 695 N N . LYS A 1 90 ? 12.531 0.773 -0.105 1.00 90.00 90 LYS A N 1
ATOM 696 C CA . LYS A 1 90 ? 11.568 0.676 1.004 1.00 90.00 90 LYS A CA 1
ATOM 697 C C . LYS A 1 90 ? 10.122 0.853 0.545 1.00 90.00 90 LYS A C 1
ATOM 699 O O . LYS A 1 90 ? 9.262 0.104 1.003 1.00 90.00 90 LYS A O 1
ATOM 704 N N . TYR A 1 91 ? 9.857 1.771 -0.386 1.00 90.81 91 TYR A N 1
ATOM 705 C CA . TYR A 1 91 ? 8.531 1.922 -0.990 1.00 90.81 91 TYR A CA 1
ATOM 706 C C . TYR A 1 91 ? 8.064 0.621 -1.648 1.00 90.81 91 TYR A C 1
ATOM 708 O O . TYR A 1 91 ? 6.970 0.143 -1.365 1.00 90.81 91 TYR A O 1
ATOM 716 N N . ILE A 1 92 ? 8.912 -0.000 -2.469 1.00 90.50 92 ILE A N 1
ATOM 717 C CA . ILE A 1 92 ? 8.604 -1.264 -3.150 1.00 90.50 92 ILE A CA 1
ATOM 718 C C . ILE A 1 92 ? 8.364 -2.382 -2.141 1.00 90.50 92 ILE A C 1
ATOM 720 O O . ILE A 1 92 ? 7.434 -3.163 -2.315 1.00 90.50 92 ILE A O 1
ATOM 724 N N . THR A 1 93 ? 9.158 -2.438 -1.069 1.00 92.50 93 THR A N 1
ATOM 725 C CA . THR A 1 93 ? 8.995 -3.435 -0.000 1.00 92.50 93 THR A CA 1
ATOM 726 C C . THR A 1 93 ? 7.626 -3.296 0.669 1.00 92.50 93 THR A C 1
ATOM 728 O O . THR A 1 93 ? 6.905 -4.281 0.834 1.00 92.50 93 THR A O 1
ATOM 731 N N . TYR A 1 94 ? 7.230 -2.064 1.000 1.00 95.44 94 TYR A N 1
ATOM 732 C CA . TYR A 1 94 ? 5.910 -1.776 1.551 1.00 95.44 94 TYR A CA 1
ATOM 733 C C . TYR A 1 94 ? 4.784 -2.132 0.570 1.00 95.44 94 TYR A C 1
ATOM 735 O O . TYR A 1 94 ? 3.857 -2.859 0.933 1.00 95.44 94 TYR A O 1
ATOM 743 N N . VAL A 1 95 ? 4.881 -1.668 -0.681 1.00 94.12 95 VAL A N 1
ATOM 744 C CA . VAL A 1 95 ? 3.891 -1.952 -1.729 1.00 94.12 95 VAL A CA 1
ATOM 745 C C . VAL A 1 95 ? 3.756 -3.450 -1.950 1.00 94.12 95 VAL A C 1
ATOM 747 O O . VAL A 1 95 ? 2.632 -3.932 -2.047 1.00 94.12 95 VAL A O 1
ATOM 750 N N . HIS A 1 96 ? 4.857 -4.199 -1.980 1.00 94.56 96 HIS A N 1
ATOM 751 C CA . HIS A 1 96 ? 4.839 -5.651 -2.113 1.00 94.56 96 HIS A CA 1
ATOM 752 C C . HIS A 1 96 ? 4.066 -6.315 -0.971 1.00 94.56 96 HIS A C 1
ATOM 754 O O . HIS A 1 96 ? 3.164 -7.114 -1.230 1.00 94.56 96 HIS A O 1
ATOM 760 N N . CYS A 1 97 ? 4.380 -5.953 0.278 1.00 97.31 97 CYS A N 1
ATOM 761 C CA . CYS A 1 97 ? 3.705 -6.505 1.449 1.00 97.31 97 CYS A CA 1
ATOM 762 C C . CYS A 1 97 ? 2.200 -6.214 1.402 1.00 97.31 97 CYS A C 1
ATOM 764 O O . CYS A 1 97 ? 1.384 -7.135 1.408 1.00 97.31 97 CYS A O 1
ATOM 766 N N . ALA A 1 98 ? 1.829 -4.938 1.268 1.00 97.31 98 ALA A N 1
ATOM 767 C CA . ALA A 1 98 ? 0.433 -4.522 1.314 1.00 97.31 98 ALA A CA 1
ATOM 768 C C . ALA A 1 98 ? -0.375 -5.064 0.121 1.00 97.31 98 ALA A C 1
ATOM 770 O O . ALA A 1 98 ? -1.524 -5.472 0.272 1.00 97.31 98 ALA A O 1
ATOM 771 N N . SER A 1 99 ? 0.237 -5.135 -1.063 1.00 96.75 99 SER A N 1
ATOM 772 C CA . SER A 1 99 ? -0.394 -5.719 -2.251 1.00 96.75 99 SER A CA 1
ATOM 773 C C . SER A 1 99 ? -0.560 -7.228 -2.144 1.00 96.75 99 SER A C 1
ATOM 775 O O . SER A 1 99 ? -1.544 -7.755 -2.641 1.00 96.75 99 SER A O 1
ATOM 777 N N . THR A 1 100 ? 0.359 -7.933 -1.489 1.00 97.19 100 THR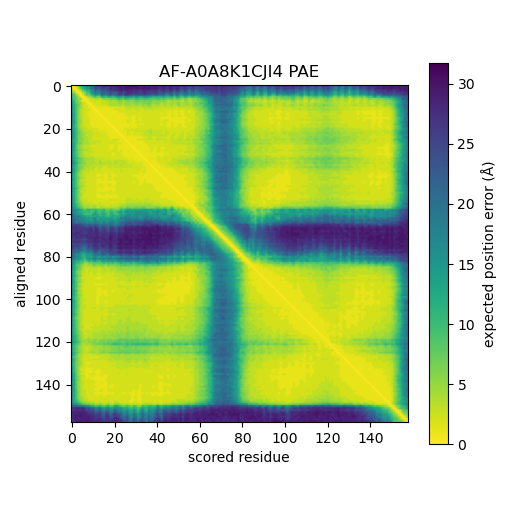 A N 1
ATOM 778 C CA . THR A 1 100 ? 0.205 -9.371 -1.229 1.00 97.19 100 THR A CA 1
ATOM 779 C C . THR A 1 100 ? -0.903 -9.631 -0.214 1.00 97.19 100 THR A C 1
ATOM 781 O O . THR A 1 100 ? -1.671 -10.574 -0.386 1.00 97.19 100 THR A O 1
ATOM 784 N N . ALA A 1 101 ? -1.024 -8.769 0.799 1.00 97.31 101 ALA A N 1
ATOM 785 C CA . ALA A 1 101 ? -2.074 -8.851 1.807 1.00 97.31 101 ALA A CA 1
ATOM 786 C C . ALA A 1 101 ? -3.477 -8.583 1.234 1.00 97.31 101 ALA A C 1
ATOM 788 O O . ALA A 1 101 ? -4.411 -9.311 1.554 1.00 97.31 101 ALA A O 1
ATOM 789 N N . LEU A 1 102 ? -3.624 -7.552 0.394 1.00 97.62 102 LEU A N 1
ATOM 790 C CA . LEU A 1 102 ? -4.937 -7.064 -0.052 1.00 97.62 102 LEU A CA 1
ATOM 791 C C . LEU A 1 102 ? -5.300 -7.483 -1.483 1.00 97.62 102 LEU A C 1
ATOM 793 O O . LEU A 1 102 ? -6.463 -7.691 -1.800 1.00 97.62 102 LEU A O 1
ATOM 797 N N . CYS A 1 103 ? -4.311 -7.618 -2.363 1.00 97.88 103 CYS A N 1
ATOM 798 C CA . CYS A 1 103 ? -4.496 -7.804 -3.804 1.00 97.88 103 CYS A CA 1
ATOM 799 C C . CYS A 1 103 ? -3.611 -8.933 -4.375 1.00 97.88 103 CYS A C 1
ATOM 801 O O . CYS A 1 103 ? -2.896 -8.712 -5.363 1.00 97.88 103 CYS A O 1
ATOM 803 N N . PRO A 1 104 ? -3.642 -10.155 -3.799 1.00 96.88 104 PRO A N 1
ATOM 804 C CA . PRO A 1 104 ? -2.682 -11.221 -4.103 1.00 96.88 104 PRO A CA 1
ATOM 805 C C . PRO A 1 104 ? -2.670 -11.647 -5.579 1.00 96.88 104 PRO A C 1
ATOM 807 O O . PRO A 1 104 ? -1.625 -12.025 -6.111 1.00 96.88 104 PRO A O 1
ATOM 810 N N . SER A 1 105 ? -3.811 -11.576 -6.267 1.00 96.88 105 SER A N 1
ATOM 811 C CA . SER A 1 105 ? -3.893 -11.899 -7.696 1.00 96.88 105 SER A CA 1
ATOM 812 C C . SER A 1 105 ? -3.245 -10.812 -8.555 1.00 96.88 105 SER A C 1
ATOM 814 O O . SER A 1 105 ? -2.350 -11.101 -9.347 1.00 96.88 105 SER A O 1
ATOM 816 N N . SER A 1 106 ? -3.630 -9.548 -8.353 1.00 95.81 106 SER A N 1
ATOM 817 C CA . SER A 1 106 ? -3.107 -8.429 -9.145 1.00 95.81 106 SER A CA 1
ATOM 818 C C . SER A 1 106 ? -1.615 -8.195 -8.919 1.00 95.81 106 SER A C 1
ATOM 820 O O . SER A 1 106 ? -0.905 -7.843 -9.858 1.00 95.81 106 SER A O 1
ATOM 822 N N . VAL A 1 107 ? -1.113 -8.420 -7.699 1.00 95.62 107 VAL A N 1
ATOM 823 C CA . VAL A 1 107 ? 0.325 -8.303 -7.428 1.00 95.62 107 VAL A CA 1
ATOM 824 C C . VAL A 1 107 ? 1.114 -9.400 -8.140 1.00 95.62 107 VAL A C 1
ATOM 826 O O . VAL A 1 107 ? 2.164 -9.120 -8.711 1.00 95.62 107 VAL A O 1
ATOM 829 N N . ARG A 1 108 ? 0.591 -10.632 -8.189 1.00 96.31 108 ARG A N 1
ATOM 830 C CA . ARG A 1 108 ? 1.232 -11.748 -8.895 1.00 96.31 108 ARG A CA 1
ATOM 831 C C . ARG A 1 108 ? 1.331 -11.481 -10.392 1.00 96.31 108 ARG A C 1
ATOM 833 O O . ARG A 1 108 ? 2.390 -11.696 -10.969 1.00 96.31 108 ARG A O 1
ATOM 840 N N . GLU A 1 109 ? 0.253 -11.000 -11.005 1.00 95.81 109 GLU A N 1
ATOM 841 C CA . GLU A 1 109 ? 0.246 -10.630 -12.425 1.00 95.81 109 GLU A CA 1
ATOM 842 C C . GLU A 1 109 ? 1.247 -9.508 -12.714 1.00 95.81 109 GLU A C 1
ATOM 844 O O . GLU A 1 109 ? 1.980 -9.563 -13.702 1.00 95.81 109 GLU A O 1
ATOM 849 N N . TRP A 1 110 ? 1.314 -8.505 -11.835 1.00 93.81 110 TRP A N 1
ATOM 850 C CA . TRP A 1 110 ? 2.259 -7.403 -11.965 1.00 93.81 110 TRP A CA 1
ATOM 851 C C . TRP A 1 110 ? 3.713 -7.886 -11.920 1.00 93.81 110 TRP A C 1
ATOM 853 O O . TRP A 1 110 ? 4.485 -7.566 -12.823 1.00 93.81 110 TRP A O 1
ATOM 863 N N . TYR A 1 111 ? 4.076 -8.706 -10.927 1.00 92.56 111 TYR A N 1
ATOM 864 C CA . TYR A 1 111 ? 5.422 -9.281 -10.852 1.00 92.56 111 TYR A CA 1
ATOM 865 C C . TYR A 1 111 ? 5.726 -10.195 -12.034 1.00 92.56 111 TYR A C 1
ATOM 867 O O . TYR A 1 111 ? 6.807 -10.084 -12.593 1.00 92.56 111 TYR A O 1
ATOM 875 N N . ALA A 1 112 ? 4.782 -11.030 -12.475 1.00 94.50 112 ALA A N 1
ATOM 876 C CA . ALA A 1 112 ? 4.975 -11.854 -13.666 1.00 94.50 112 ALA A CA 1
ATOM 877 C C . ALA A 1 112 ? 5.301 -11.001 -14.905 1.00 94.50 112 ALA A C 1
ATOM 879 O O . ALA A 1 112 ? 6.182 -11.353 -15.685 1.00 94.50 112 ALA A O 1
ATOM 880 N N . CYS A 1 113 ? 4.649 -9.843 -15.054 1.00 93.56 113 CYS A N 1
ATOM 881 C CA . CYS A 1 113 ? 4.971 -8.918 -16.134 1.00 93.56 113 CYS A CA 1
ATOM 882 C C . CYS A 1 113 ? 6.381 -8.321 -15.997 1.00 93.56 113 CYS A C 1
ATOM 884 O O . CYS A 1 113 ? 7.113 -8.257 -16.982 1.00 93.56 113 CYS A O 1
ATOM 886 N N . LEU A 1 114 ? 6.789 -7.921 -14.787 1.00 90.31 114 LEU A N 1
ATOM 887 C CA . LEU A 1 114 ? 8.145 -7.417 -14.540 1.00 90.31 114 LEU A CA 1
ATOM 888 C C . LEU A 1 114 ? 9.227 -8.480 -14.782 1.00 90.31 114 LEU A C 1
ATOM 890 O O . LEU A 1 114 ? 10.299 -8.147 -15.282 1.00 90.31 114 LEU A O 1
ATOM 894 N N . GLU A 1 115 ? 8.953 -9.748 -14.475 1.00 92.56 115 GLU A N 1
ATOM 895 C CA . GLU A 1 115 ? 9.864 -10.854 -14.782 1.00 92.56 115 GLU A CA 1
ATOM 896 C C . GLU A 1 115 ? 10.021 -11.037 -16.300 1.00 92.56 115 GLU A C 1
ATOM 898 O O . GLU A 1 115 ? 11.147 -11.131 -16.784 1.00 92.56 115 GLU A O 1
ATOM 903 N N . ASP A 1 116 ? 8.927 -10.977 -17.071 1.00 93.19 116 ASP A N 1
ATOM 904 C CA . ASP A 1 116 ? 8.991 -11.002 -18.540 1.00 93.19 116 ASP A CA 1
ATOM 905 C C . ASP A 1 116 ? 9.818 -9.828 -19.103 1.00 93.19 116 ASP A C 1
ATOM 907 O O . ASP A 1 116 ? 10.554 -10.001 -20.077 1.00 93.19 116 ASP A O 1
ATOM 911 N N . VAL A 1 117 ? 9.730 -8.640 -18.494 1.00 89.94 117 VAL A N 1
ATOM 912 C CA . VAL A 1 117 ? 10.564 -7.479 -18.857 1.00 89.94 117 VAL A CA 1
ATOM 913 C C . VAL A 1 117 ? 12.034 -7.740 -18.536 1.00 89.94 117 VAL A C 1
ATOM 915 O O 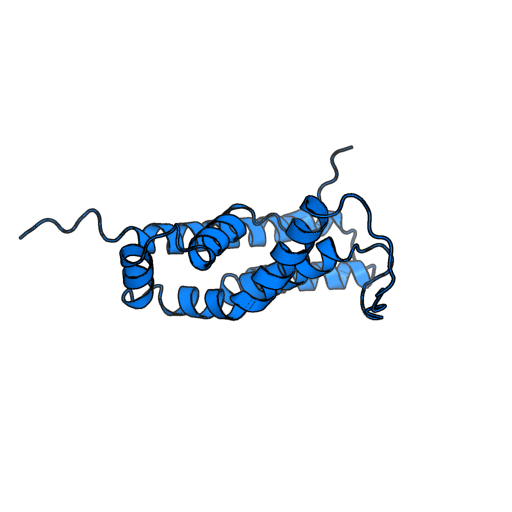. VAL A 1 117 ? 12.896 -7.494 -19.378 1.00 89.94 117 VAL A O 1
ATOM 918 N N . ARG A 1 118 ? 12.334 -8.276 -17.345 1.00 88.69 118 ARG A N 1
ATOM 919 C CA . ARG A 1 118 ? 13.704 -8.615 -16.925 1.00 88.69 118 ARG A CA 1
ATOM 920 C C . ARG A 1 118 ? 14.343 -9.650 -17.850 1.00 88.69 118 ARG A C 1
ATOM 922 O O . ARG A 1 118 ? 15.539 -9.586 -18.112 1.00 88.69 118 ARG A O 1
ATOM 929 N N . GLU A 1 119 ? 13.547 -10.583 -18.359 1.00 93.88 119 GLU A N 1
ATOM 930 C CA . GLU A 1 119 ? 13.968 -11.601 -19.325 1.00 93.88 119 GLU A CA 1
ATOM 931 C C . GLU A 1 119 ? 14.012 -11.086 -20.776 1.00 93.88 119 GLU A C 1
ATOM 933 O O . GLU A 1 119 ? 14.337 -11.843 -21.690 1.00 93.88 119 GLU A O 1
ATOM 938 N N . GLY A 1 120 ? 13.694 -9.808 -21.013 1.00 89.81 120 GLY A N 1
ATOM 939 C CA . GLY A 1 120 ? 13.720 -9.189 -22.339 1.00 89.81 120 GLY A CA 1
ATOM 940 C C . GLY A 1 120 ? 12.599 -9.653 -23.272 1.00 89.81 120 GLY A C 1
ATOM 941 O O . GLY A 1 120 ? 12.682 -9.444 -24.481 1.00 89.81 120 GLY A O 1
ATOM 942 N N . LYS A 1 121 ? 11.543 -10.283 -22.742 1.00 93.00 121 LYS A N 1
ATOM 943 C CA . LYS A 1 121 ? 10.416 -10.802 -23.533 1.00 93.00 121 LYS A CA 1
ATOM 944 C C . LYS A 1 121 ? 9.423 -9.720 -23.952 1.00 93.00 121 LYS A C 1
ATOM 946 O O . LYS A 1 121 ? 8.651 -9.945 -24.882 1.00 93.00 121 LYS A O 1
ATOM 951 N N . ARG A 1 122 ? 9.393 -8.581 -23.251 1.00 91.12 122 ARG A N 1
ATOM 952 C CA . ARG A 1 122 ? 8.537 -7.427 -23.570 1.00 91.12 122 ARG A CA 1
ATOM 953 C C . ARG A 1 122 ? 9.095 -6.115 -23.003 1.00 91.12 122 ARG A C 1
ATOM 955 O O . ARG A 1 122 ? 9.849 -6.162 -22.031 1.00 91.12 122 ARG A O 1
ATOM 962 N N .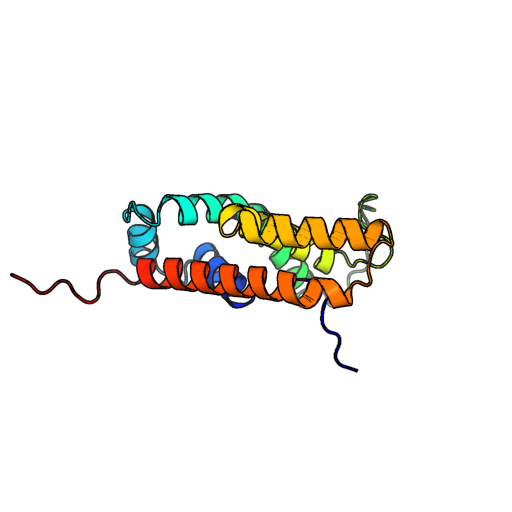 PRO A 1 123 ? 8.721 -4.958 -23.572 1.00 89.44 123 PRO A N 1
ATOM 963 C CA . PRO A 1 123 ? 9.015 -3.648 -22.992 1.00 89.44 123 PRO A CA 1
ATOM 964 C C . PRO A 1 123 ? 8.231 -3.395 -21.689 1.00 89.44 123 PRO A C 1
ATOM 966 O O . PRO A 1 123 ? 7.170 -3.977 -21.457 1.00 89.44 123 PRO A O 1
ATOM 969 N N . VAL A 1 124 ? 8.742 -2.511 -20.823 1.00 85.81 124 VAL A N 1
ATOM 970 C CA . VAL A 1 124 ? 8.134 -2.207 -19.509 1.00 85.81 124 VAL A CA 1
ATOM 971 C C . VAL A 1 124 ? 6.776 -1.512 -19.633 1.00 85.81 124 VAL A C 1
ATOM 973 O O . VAL A 1 124 ? 5.895 -1.678 -18.787 1.00 85.81 124 VAL A O 1
ATOM 976 N N . GLU A 1 125 ? 6.578 -0.777 -20.722 1.00 89.50 125 GLU A N 1
ATOM 977 C CA . GLU A 1 125 ? 5.350 -0.073 -21.070 1.00 89.50 125 GLU A CA 1
ATOM 978 C C . GLU A 1 125 ? 4.160 -1.034 -21.211 1.00 89.50 125 GLU A C 1
ATOM 980 O O . GLU A 1 125 ? 3.038 -0.681 -20.836 1.00 89.50 125 GLU A O 1
ATOM 985 N N . ASP A 1 126 ? 4.406 -2.276 -21.642 1.00 89.31 126 ASP A N 1
ATOM 986 C CA . ASP A 1 126 ? 3.372 -3.309 -21.777 1.00 89.31 126 ASP A CA 1
ATOM 987 C C . ASP A 1 126 ? 2.818 -3.755 -20.415 1.00 89.31 126 ASP A C 1
ATOM 989 O O . ASP A 1 126 ? 1.695 -4.257 -20.323 1.00 89.31 126 ASP A O 1
ATOM 993 N N . CYS A 1 127 ? 3.553 -3.517 -19.324 1.00 91.19 127 CYS A N 1
ATOM 994 C CA . CYS A 1 127 ? 3.080 -3.813 -17.975 1.00 91.19 127 CYS A CA 1
ATOM 995 C C . CYS A 1 127 ? 2.109 -2.758 -17.430 1.00 91.19 127 CYS A C 1
ATOM 997 O O . CYS A 1 127 ? 1.444 -3.005 -16.421 1.00 91.19 127 CYS A O 1
ATOM 999 N N . LYS A 1 128 ? 1.942 -1.607 -18.098 1.00 91.88 128 LYS A N 1
ATOM 1000 C CA . LYS A 1 128 ? 1.093 -0.497 -17.629 1.00 91.88 128 LYS A CA 1
ATOM 1001 C C . LYS A 1 128 ? -0.344 -0.920 -17.313 1.00 91.88 128 LYS A C 1
ATOM 1003 O O . LYS A 1 128 ? -0.897 -0.491 -16.302 1.00 91.88 128 LYS A O 1
ATOM 1008 N N . ALA A 1 129 ? -0.944 -1.785 -18.131 1.00 92.44 129 ALA A N 1
ATOM 1009 C CA . ALA A 1 129 ? -2.311 -2.257 -17.906 1.00 92.44 129 ALA A CA 1
ATOM 1010 C C . ALA A 1 129 ? -2.440 -3.059 -16.598 1.00 92.44 129 ALA A C 1
ATOM 1012 O O . ALA A 1 129 ? -3.339 -2.797 -15.794 1.00 92.44 129 ALA A O 1
ATOM 1013 N N . VAL A 1 130 ? -1.505 -3.984 -16.364 1.00 94.12 130 VAL A N 1
ATOM 1014 C CA . VAL A 1 130 ? -1.463 -4.825 -15.161 1.00 94.12 130 VAL A CA 1
ATOM 1015 C C . VAL A 1 130 ? -1.119 -3.987 -13.926 1.00 94.12 130 VAL A C 1
ATOM 1017 O O . VAL A 1 130 ? -1.741 -4.144 -12.875 1.00 94.12 130 VAL A O 1
ATOM 1020 N N . LYS A 1 131 ? -0.225 -2.999 -14.071 1.00 94.44 131 LYS A N 1
ATOM 1021 C CA . LYS A 1 131 ? 0.044 -1.988 -13.038 1.00 94.44 131 LYS A CA 1
ATOM 1022 C C . LYS A 1 131 ? -1.240 -1.303 -12.582 1.00 94.44 131 LYS A C 1
ATOM 1024 O O . LYS A 1 131 ? -1.544 -1.257 -11.394 1.00 94.44 131 LYS A O 1
ATOM 1029 N N . SER A 1 132 ? -2.016 -0.793 -13.540 1.00 94.44 132 SER A N 1
ATOM 1030 C CA . SER A 1 132 ? -3.265 -0.091 -13.257 1.00 94.44 132 SER A CA 1
ATOM 1031 C C . SER A 1 132 ? -4.322 -1.004 -12.636 1.00 94.44 132 SER A C 1
ATOM 1033 O O . SER A 1 132 ? -5.166 -0.522 -11.884 1.00 94.44 132 SER A O 1
ATOM 1035 N N . MET A 1 133 ? -4.307 -2.310 -12.923 1.00 95.94 133 MET A N 1
ATOM 1036 C CA . MET A 1 133 ? -5.174 -3.273 -12.234 1.00 95.94 133 MET A CA 1
ATOM 1037 C C . MET A 1 133 ? -4.816 -3.384 -10.753 1.00 95.94 133 MET A C 1
ATOM 1039 O O . MET A 1 133 ? -5.711 -3.281 -9.915 1.00 95.94 133 MET A O 1
ATOM 1043 N N . LEU A 1 134 ? -3.527 -3.505 -10.431 1.00 96.75 134 LEU A N 1
ATOM 1044 C CA . LEU A 1 134 ? -3.063 -3.528 -9.047 1.00 96.75 134 LEU A CA 1
ATOM 1045 C C . LEU A 1 134 ? -3.410 -2.229 -8.305 1.00 96.75 134 LEU A C 1
ATOM 1047 O O . LEU A 1 134 ? -3.973 -2.278 -7.215 1.00 96.75 134 LEU A O 1
ATOM 1051 N N . GLU A 1 135 ? -3.160 -1.066 -8.909 1.00 96.75 135 GLU A N 1
ATOM 1052 C CA . GLU A 1 135 ? -3.512 0.232 -8.315 1.00 96.75 135 GLU A CA 1
ATOM 1053 C C . GLU A 1 135 ? -5.019 0.367 -8.044 1.00 96.75 135 GLU A C 1
ATOM 1055 O O . GLU A 1 135 ? -5.425 0.875 -6.997 1.00 96.75 135 GLU A O 1
ATOM 1060 N N . ARG A 1 136 ? -5.864 -0.094 -8.978 1.00 97.06 136 ARG A N 1
ATOM 1061 C CA . ARG A 1 136 ? -7.323 -0.103 -8.797 1.00 97.06 136 ARG A CA 1
ATOM 1062 C C . ARG A 1 136 ? -7.751 -1.038 -7.672 1.00 97.06 136 ARG A C 1
ATOM 1064 O O . ARG A 1 136 ? -8.604 -0.639 -6.886 1.00 97.06 136 ARG A O 1
ATOM 1071 N N . CYS A 1 137 ? -7.162 -2.230 -7.590 1.00 97.88 137 CYS A N 1
ATOM 1072 C CA . CYS A 1 137 ? -7.435 -3.167 -6.505 1.00 97.88 137 CYS A CA 1
ATOM 1073 C C . CYS A 1 137 ? -7.070 -2.549 -5.150 1.00 97.88 137 CYS A C 1
ATOM 1075 O O . CYS A 1 137 ? -7.925 -2.443 -4.278 1.00 97.88 137 CYS A O 1
ATOM 1077 N N . LEU A 1 138 ? -5.849 -2.023 -5.007 1.00 97.56 138 LEU A N 1
ATOM 1078 C CA . LEU A 1 138 ? -5.398 -1.394 -3.762 1.00 97.56 138 LEU A CA 1
ATOM 1079 C C . LEU A 1 138 ? -6.304 -0.236 -3.341 1.00 97.56 138 LEU A C 1
ATOM 1081 O O . LEU A 1 138 ? -6.615 -0.095 -2.159 1.00 97.56 138 LEU A O 1
ATOM 1085 N N . ARG A 1 139 ? -6.748 0.591 -4.296 1.00 97.38 139 ARG A N 1
ATOM 1086 C CA . ARG A 1 139 ? -7.716 1.659 -4.024 1.00 97.38 139 ARG A CA 1
ATOM 1087 C C . ARG A 1 139 ? -9.045 1.096 -3.521 1.00 97.38 139 ARG A C 1
ATOM 1089 O O . ARG A 1 139 ? -9.542 1.583 -2.514 1.00 97.38 139 ARG A O 1
ATOM 1096 N N . ALA A 1 140 ? -9.594 0.085 -4.194 1.00 97.25 140 ALA A N 1
ATOM 1097 C CA . ALA A 1 140 ? -10.864 -0.528 -3.816 1.00 97.25 140 ALA A CA 1
ATOM 1098 C C . ALA A 1 140 ? -10.805 -1.165 -2.418 1.00 97.25 140 ALA A C 1
ATOM 1100 O O . ALA A 1 140 ? -11.689 -0.908 -1.606 1.00 97.25 140 ALA A O 1
ATOM 1101 N N . GLU A 1 141 ? -9.743 -1.912 -2.108 1.00 97.62 141 GLU A N 1
ATOM 1102 C CA . GLU A 1 141 ? -9.562 -2.530 -0.789 1.00 97.62 141 GLU A CA 1
ATOM 1103 C C . GLU A 1 141 ? -9.330 -1.489 0.310 1.00 97.62 141 GLU A C 1
ATOM 1105 O O . GLU A 1 141 ? -9.877 -1.596 1.407 1.00 97.62 141 GLU A O 1
ATOM 1110 N N . THR A 1 142 ? -8.593 -0.416 0.006 1.00 97.25 142 THR A N 1
ATOM 1111 C CA . THR A 1 142 ? -8.443 0.708 0.943 1.00 97.25 142 THR A CA 1
ATOM 1112 C C . THR A 1 142 ? -9.791 1.366 1.232 1.00 97.25 142 THR A C 1
ATOM 1114 O O . THR A 1 142 ? -10.117 1.618 2.389 1.00 97.25 142 THR A O 1
ATOM 1117 N N . ASP A 1 143 ? -10.590 1.636 0.197 1.00 96.50 143 ASP A N 1
ATOM 1118 C CA . ASP A 1 143 ? -11.924 2.219 0.352 1.00 96.50 143 ASP A CA 1
ATOM 1119 C C . ASP A 1 143 ? -12.854 1.283 1.134 1.00 96.50 143 ASP A C 1
ATOM 1121 O O . ASP A 1 143 ? -13.685 1.747 1.915 1.00 96.50 143 ASP A O 1
ATOM 1125 N N . HIS A 1 144 ? -12.725 -0.028 0.933 1.00 95.62 144 HIS A N 1
ATOM 1126 C CA . HIS A 1 144 ? -13.495 -1.041 1.643 1.00 95.62 144 HIS A CA 1
ATOM 1127 C C . HIS A 1 144 ? -13.164 -1.044 3.141 1.00 95.62 144 HIS A C 1
ATOM 1129 O O . HIS A 1 144 ? -14.075 -0.913 3.964 1.00 95.62 144 HIS A O 1
ATOM 1135 N N . LEU A 1 145 ? -11.873 -1.076 3.487 1.00 96.25 145 LEU A N 1
ATOM 1136 C CA . LEU A 1 145 ? -11.378 -0.939 4.859 1.00 96.25 145 LEU A CA 1
ATOM 1137 C C . LEU A 1 145 ? -11.841 0.379 5.488 1.00 96.25 145 LEU A C 1
ATOM 1139 O O . LEU A 1 145 ? -12.415 0.386 6.576 1.00 96.25 145 LEU A O 1
ATOM 1143 N N . PHE A 1 146 ? -11.658 1.499 4.791 1.00 95.06 146 PHE A N 1
ATOM 1144 C CA . PHE A 1 146 ? -12.054 2.806 5.304 1.00 95.06 146 PHE A CA 1
ATOM 1145 C C . PHE A 1 146 ? -13.562 2.890 5.564 1.00 95.06 146 PHE A C 1
ATOM 1147 O O . PHE A 1 146 ? -13.979 3.365 6.614 1.00 95.06 146 PHE A O 1
ATOM 1154 N N . ARG A 1 147 ? -14.412 2.383 4.661 1.00 93.69 147 ARG A N 1
ATOM 1155 C CA . ARG A 1 147 ? -15.870 2.353 4.880 1.00 93.69 147 ARG A CA 1
ATOM 1156 C C . ARG A 1 147 ? -16.259 1.468 6.059 1.00 93.69 147 ARG A C 1
ATOM 1158 O O . ARG A 1 147 ? -17.145 1.848 6.819 1.00 93.69 147 ARG A O 1
ATOM 1165 N N . ALA A 1 148 ? -15.611 0.317 6.221 1.00 92.94 148 ALA A N 1
ATOM 1166 C CA . ALA A 1 148 ? -15.860 -0.573 7.351 1.00 92.94 148 ALA A CA 1
ATOM 1167 C C . ALA A 1 148 ? -15.461 0.067 8.691 1.00 92.94 148 ALA A C 1
ATOM 1169 O O . ALA A 1 148 ? -16.137 -0.143 9.700 1.00 92.94 148 ALA A O 1
ATOM 1170 N N . SER A 1 149 ? -14.421 0.908 8.701 1.00 92.31 149 SER A N 1
ATOM 1171 C CA . SER A 1 149 ? -13.990 1.620 9.907 1.00 92.31 149 SER A CA 1
ATOM 1172 C C . SER A 1 149 ? -14.994 2.680 10.368 1.00 92.31 149 SER A C 1
ATOM 1174 O O . SER A 1 149 ? -15.068 2.951 11.558 1.00 92.31 149 SER A O 1
ATOM 1176 N N . GLN A 1 150 ? -15.788 3.267 9.466 1.00 87.94 150 GLN A N 1
ATOM 1177 C CA . GLN A 1 150 ? -16.770 4.306 9.817 1.00 87.94 150 GLN A CA 1
ATOM 1178 C C . GLN A 1 150 ? -17.990 3.768 10.591 1.00 87.94 150 GLN A C 1
ATOM 1180 O O . GLN A 1 150 ? -18.841 4.548 11.021 1.00 87.94 150 GLN A O 1
ATOM 1185 N N . GLY A 1 151 ? -18.101 2.447 10.772 1.00 68.81 151 GLY A N 1
ATOM 1186 C CA . GLY A 1 151 ? -19.282 1.814 11.347 1.00 68.81 151 GLY A CA 1
ATOM 1187 C C . GLY A 1 151 ? -20.523 1.979 10.459 1.00 68.81 151 GLY A C 1
ATOM 1188 O O . GLY A 1 151 ? -20.580 2.780 9.524 1.00 68.81 151 GLY A O 1
ATOM 1189 N N . HIS A 1 152 ? -21.566 1.193 10.721 1.00 57.53 152 HIS A N 1
ATOM 1190 C CA . HIS A 1 152 ? -22.839 1.370 10.028 1.00 57.53 152 HIS A CA 1
ATOM 1191 C C . HIS A 1 152 ? -23.474 2.711 10.427 1.00 57.53 152 HIS A C 1
ATOM 1193 O O . HIS A 1 152 ? -24.205 2.781 11.411 1.00 57.53 152 HIS A O 1
ATOM 1199 N N . VAL A 1 153 ? -23.286 3.752 9.611 1.00 52.62 153 VAL A N 1
ATOM 1200 C CA . VAL A 1 153 ? -24.079 4.999 9.671 1.00 52.62 153 VAL A CA 1
ATOM 1201 C C . VAL A 1 153 ? -25.585 4.717 9.461 1.00 52.62 153 VAL A C 1
ATOM 1203 O O . VAL A 1 153 ? -26.429 5.544 9.784 1.00 52.62 153 VAL A O 1
ATOM 1206 N N . PHE A 1 154 ? -25.949 3.504 9.023 1.00 48.03 154 PHE A N 1
ATOM 1207 C CA . PHE A 1 154 ? -27.323 3.004 8.978 1.00 48.03 154 PHE A CA 1
ATOM 1208 C C . PHE A 1 154 ? -27.487 1.714 9.795 1.00 48.03 154 PHE A C 1
ATOM 1210 O O . PHE A 1 154 ? -27.511 0.612 9.253 1.00 48.03 154 PHE A O 1
ATOM 1217 N N . ARG A 1 155 ? -27.656 1.838 11.111 1.00 44.47 155 ARG A N 1
ATOM 1218 C CA . ARG A 1 155 ? -28.575 0.951 11.836 1.00 44.47 155 ARG A CA 1
ATOM 1219 C C . ARG A 1 155 ? -29.801 1.783 12.180 1.00 44.47 155 ARG A C 1
ATOM 1221 O O . ARG A 1 155 ? -29.783 2.543 13.141 1.00 44.47 155 ARG A O 1
ATOM 1228 N N . SER A 1 156 ? -30.842 1.679 11.357 1.00 43.91 156 SER A N 1
ATOM 1229 C CA . SER A 1 156 ? -32.178 2.104 11.758 1.00 43.91 156 SER A CA 1
ATOM 1230 C C . SER A 1 156 ? -32.575 1.292 12.983 1.00 43.91 156 SER A C 1
ATOM 1232 O O . SER A 1 156 ? -32.582 0.061 12.934 1.00 43.91 156 SER A O 1
ATOM 1234 N N . SER A 1 157 ? -32.874 1.986 14.074 1.00 42.41 157 SER A N 1
ATOM 1235 C CA . SER A 1 157 ? -33.576 1.421 15.216 1.00 42.41 157 SER A CA 1
ATOM 1236 C C . SER A 1 157 ? -34.880 0.799 14.723 1.00 42.41 157 SER A C 1
ATOM 1238 O O . SER A 1 157 ? -35.724 1.495 14.155 1.00 42.41 157 SER A O 1
ATOM 1240 N N . SER A 1 158 ? -35.035 -0.508 14.892 1.00 37.06 158 SER A N 1
ATOM 1241 C CA . SER A 1 158 ? -36.311 -1.218 14.786 1.00 37.06 158 SER A CA 1
ATOM 1242 C C . SER A 1 158 ? -36.269 -2.397 15.740 1.00 37.06 158 SER A C 1
ATOM 1244 O O . SER A 1 158 ? -35.268 -3.146 15.677 1.00 37.06 158 SER A O 1
#

Sequence (158 aa):
MSNESTYPQCLSLIRFHEMLQDGTLGAKEVQSLLMDRRIHGEYVALRQCDAAFQDMVALGAQKKRGGVHQHQHAAQNENIPEGMTPEEAKYITYVHCASTALCPSSVREWYACLEDVREGKRPVEDCKAVKSMLERCLRAETDHLFRASQGHVFRSSS

Foldseek 3Di:
DDCPDLAFDQVLLLVLVVCVVVVVLDPQLVVLQCPPPVNVQLVVQLVVLNVLSCQLVVVVVCVVVDPDDDDDDPPVPVPAPPPDDPNNVSVVVSLLSNCCSQPVPLSVLLVVLVVCVVVVVDPSVVSVVSSVVSNVRSVVSSVVSSVSSVPPPDPDDD

Radius of gyration: 18.38 Å; Cα contacts (8 Å, |Δi|>4): 114; chains: 1; bounding box: 65×32×42 Å

Nearest PDB structures (foldseek):
  8eau-assembly1_c  TM=2.881E-01  e=7.254E+00  Saccharomyces cerevisiae

Mean predicted aligned error: 8.93 Å